Protein AF-X0UVU5-F1 (afdb_monomer_lite)

Sequence (115 aa):
HSIHFRHALGEVPLLKFFNRGPYPLNGSAVCVRASFSTGYRTTHGASFRQIIDLSDLNNSICVLSSGQSGYFTSRFYDNQIPLWLEGQYHPMLFDADDIKAKSAGNLTLTPAIRK

Radius of gyration: 17.91 Å; chains: 1; bounding box: 42×31×59 Å

Organism: NCBI:txid412755

Foldseek 3Di:
DWEKADDPVCVPVVNVLLIDDRDDADDDCPDPQHFHDDPRYTDDGDQKDKDADPVDRQPIWMAGCAFDDPDSPDPRGRVRNVCVRVVHTD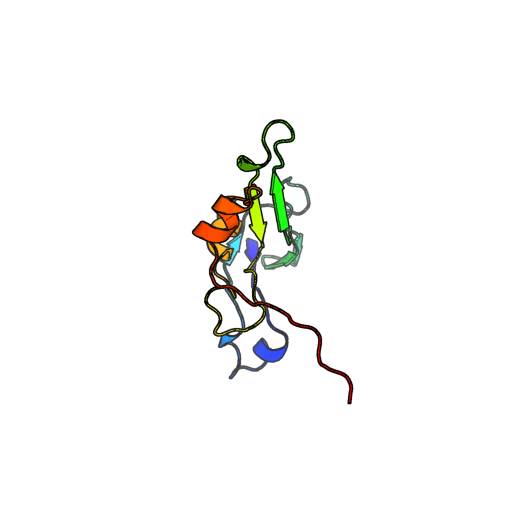TPDDDPVVCVVPPPDDDDDDDDDDD

pLDDT: mean 95.22, std 4.23, range [62.91, 98.75]

Structure (mmCIF, N/CA/C/O backbone):
data_AF-X0UVU5-F1
#
_entry.id   AF-X0UVU5-F1
#
loop_
_atom_site.group_PDB
_atom_site.id
_atom_site.type_symbol
_atom_site.label_atom_id
_atom_site.label_alt_id
_atom_site.label_comp_id
_atom_site.label_asym_id
_atom_site.label_entity_id
_atom_site.label_seq_id
_atom_site.pdbx_PDB_ins_code
_atom_site.Cartn_x
_atom_site.Cartn_y
_atom_site.Cartn_z
_atom_site.occupancy
_atom_site.B_iso_or_equiv
_atom_site.auth_seq_id
_atom_site.auth_comp_id
_atom_site.auth_asym_id
_atom_site.auth_atom_id
_atom_site.pdbx_PDB_model_num
ATOM 1 N N . HIS A 1 1 ? 9.515 -2.481 -17.544 1.00 87.44 1 HIS A N 1
ATOM 2 C CA . HIS A 1 1 ? 10.334 -2.202 -16.347 1.00 87.44 1 HIS A CA 1
ATOM 3 C C . HIS A 1 1 ? 9.978 -3.205 -15.258 1.00 87.44 1 HIS A C 1
ATOM 5 O O . HIS A 1 1 ? 8.946 -3.861 -15.373 1.00 87.44 1 HIS A O 1
ATOM 11 N N . SER A 1 2 ? 10.812 -3.367 -14.233 1.00 94.00 2 SER A N 1
ATOM 12 C CA . SER A 1 2 ? 10.494 -4.218 -13.078 1.00 94.00 2 SER A CA 1
ATOM 13 C C . SER A 1 2 ? 10.917 -3.568 -11.770 1.00 94.00 2 SER A C 1
ATOM 15 O O . SER A 1 2 ? 12.019 -3.020 -11.693 1.00 94.00 2 SER A O 1
ATOM 17 N N . ILE A 1 3 ? 10.090 -3.690 -10.736 1.00 95.12 3 ILE A N 1
ATOM 18 C CA . ILE A 1 3 ? 10.388 -3.214 -9.384 1.00 95.12 3 ILE A CA 1
ATOM 19 C C . ILE A 1 3 ? 10.817 -4.378 -8.495 1.00 95.12 3 ILE A C 1
ATOM 21 O O . ILE A 1 3 ? 10.224 -5.451 -8.535 1.00 95.12 3 ILE A O 1
ATOM 25 N N . HIS A 1 4 ? 11.855 -4.165 -7.693 1.00 95.38 4 HIS A N 1
ATOM 26 C CA . HIS A 1 4 ? 12.331 -5.121 -6.699 1.00 95.38 4 HIS A CA 1
ATOM 27 C C . HIS A 1 4 ? 12.384 -4.397 -5.356 1.00 95.38 4 HIS A C 1
ATOM 29 O O . HIS A 1 4 ? 13.197 -3.490 -5.175 1.00 95.38 4 HIS A O 1
ATOM 35 N N . PHE A 1 5 ? 11.513 -4.781 -4.426 1.00 95.25 5 PHE A N 1
ATOM 36 C CA . PHE A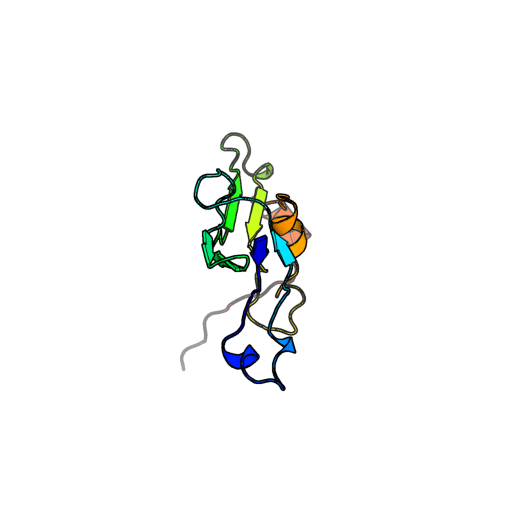 1 5 ? 11.518 -4.251 -3.068 1.00 95.25 5 PHE A CA 1
ATOM 37 C C . PHE A 1 5 ? 12.652 -4.923 -2.300 1.00 95.25 5 PHE A C 1
ATOM 39 O O . PHE A 1 5 ? 12.526 -6.065 -1.855 1.00 95.25 5 PHE A O 1
ATOM 46 N N . ARG A 1 6 ? 13.794 -4.236 -2.224 1.00 94.56 6 ARG A N 1
ATOM 47 C CA . ARG A 1 6 ? 14.999 -4.739 -1.561 1.00 94.56 6 ARG A CA 1
ATOM 48 C C . ARG A 1 6 ? 15.018 -4.283 -0.111 1.00 94.56 6 ARG A C 1
ATOM 50 O O . ARG A 1 6 ? 14.908 -3.095 0.175 1.00 94.56 6 ARG A O 1
ATOM 57 N N . HIS A 1 7 ? 15.181 -5.236 0.788 1.00 95.25 7 HIS A N 1
ATOM 58 C CA . HIS A 1 7 ? 15.398 -4.993 2.200 1.00 95.25 7 HIS A CA 1
ATOM 59 C C . HIS A 1 7 ? 16.895 -4.816 2.472 1.00 95.25 7 HIS A C 1
ATOM 61 O O . HIS A 1 7 ? 17.711 -5.504 1.863 1.00 95.25 7 HIS A O 1
ATOM 67 N N . ALA A 1 8 ? 17.266 -3.967 3.436 1.00 94.94 8 ALA A N 1
ATOM 68 C CA . ALA A 1 8 ? 18.672 -3.715 3.774 1.00 94.94 8 ALA A CA 1
ATOM 69 C C . ALA A 1 8 ? 19.442 -5.006 4.119 1.00 94.94 8 ALA A C 1
ATOM 71 O O . ALA A 1 8 ? 20.572 -5.202 3.683 1.00 94.94 8 ALA A O 1
ATOM 72 N N . LEU A 1 9 ? 18.801 -5.927 4.846 1.00 95.44 9 LEU A N 1
ATOM 73 C CA . LEU A 1 9 ? 19.381 -7.242 5.153 1.00 95.44 9 LEU A CA 1
ATOM 74 C C . LEU A 1 9 ? 19.306 -8.230 3.980 1.00 95.44 9 LEU A C 1
ATOM 76 O O . LEU A 1 9 ? 20.075 -9.184 3.939 1.00 95.44 9 LEU A O 1
ATOM 80 N N . GLY A 1 10 ? 18.408 -8.008 3.018 1.00 94.88 10 GLY A N 1
ATOM 81 C CA . GLY A 1 10 ? 18.188 -8.900 1.879 1.00 94.88 10 GLY A CA 1
ATOM 82 C C . GLY A 1 10 ? 19.280 -8.848 0.807 1.00 94.88 10 GLY A C 1
ATOM 83 O O . GLY A 1 10 ? 19.205 -9.595 -0.170 1.00 94.88 10 GLY A O 1
ATOM 84 N N . GLU A 1 11 ? 20.290 -7.992 0.981 1.00 92.19 11 GLU A N 1
ATOM 85 C CA . GLU A 1 11 ? 21.539 -8.005 0.210 1.00 92.19 11 GLU A CA 1
ATOM 86 C C . GLU A 1 11 ? 22.385 -9.249 0.512 1.00 92.19 11 GLU A C 1
ATOM 88 O O . GLU A 1 11 ? 23.088 -9.760 -0.362 1.00 92.19 11 GLU A O 1
ATOM 93 N N . VAL A 1 12 ? 22.289 -9.771 1.739 1.00 95.75 12 VAL A N 1
ATOM 94 C CA . VAL A 1 12 ? 22.991 -10.989 2.144 1.00 95.75 12 VAL A CA 1
ATOM 95 C C . VAL A 1 12 ? 22.288 -12.198 1.512 1.00 95.75 12 VAL A C 1
ATOM 97 O O . VAL A 1 12 ? 21.077 -12.348 1.694 1.00 95.75 12 VAL A O 1
ATOM 100 N N . PRO A 1 13 ? 22.999 -13.108 0.813 1.00 93.06 13 PRO A N 1
ATOM 101 C CA . PRO A 1 13 ? 22.377 -14.225 0.096 1.00 93.06 13 PRO A CA 1
ATOM 102 C C . PRO A 1 13 ? 21.431 -15.088 0.938 1.00 93.06 13 PRO A C 1
ATOM 104 O O . PRO A 1 13 ? 20.387 -15.504 0.440 1.00 93.06 13 PRO A O 1
ATOM 107 N N . LEU A 1 14 ? 21.766 -15.305 2.213 1.00 95.94 14 LEU A N 1
ATOM 108 C CA . LEU A 1 14 ? 20.964 -16.095 3.149 1.00 95.94 14 LEU A CA 1
ATOM 109 C C . LEU A 1 14 ? 19.651 -15.404 3.560 1.00 95.94 14 LEU A C 1
ATOM 111 O O . LEU A 1 14 ? 18.710 -16.068 3.977 1.00 95.94 14 LEU A O 1
ATOM 115 N N . LEU A 1 15 ? 19.574 -14.079 3.430 1.00 96.00 15 LEU A N 1
ATOM 116 C CA . LEU A 1 15 ? 18.472 -13.249 3.921 1.00 96.00 15 LEU A CA 1
ATOM 117 C C . LEU A 1 15 ? 17.594 -12.699 2.783 1.00 96.00 15 LEU A C 1
ATOM 119 O O . LEU A 1 15 ? 16.766 -11.813 2.987 1.00 96.00 15 LEU A O 1
ATOM 123 N N . LYS A 1 16 ? 17.719 -13.240 1.565 1.00 94.69 16 LYS A N 1
ATOM 124 C CA . LYS A 1 16 ? 16.922 -12.809 0.401 1.00 94.69 16 LYS A CA 1
ATOM 125 C C . LYS A 1 16 ? 15.410 -12.932 0.599 1.00 94.69 16 LYS A C 1
ATOM 127 O O . LYS A 1 16 ? 14.665 -12.250 -0.097 1.00 94.69 16 LYS A O 1
ATOM 132 N N . PHE A 1 17 ? 14.959 -13.747 1.552 1.00 93.38 17 PHE A N 1
ATOM 133 C CA . PHE A 1 17 ? 13.545 -13.897 1.901 1.00 93.38 17 PHE A CA 1
ATOM 134 C C . PHE A 1 17 ? 12.900 -12.615 2.453 1.00 93.38 17 PHE A C 1
ATOM 136 O O . PHE A 1 17 ? 11.677 -12.558 2.537 1.00 93.38 17 PHE A O 1
ATOM 143 N N . PHE A 1 18 ? 13.672 -11.582 2.810 1.00 96.31 18 PHE A N 1
ATOM 144 C CA . PHE A 1 18 ? 13.121 -10.256 3.113 1.00 96.31 18 PHE A CA 1
ATOM 145 C C . PHE A 1 18 ? 12.715 -9.472 1.857 1.00 96.31 18 PHE A C 1
ATOM 147 O O . PHE A 1 18 ? 11.876 -8.582 1.933 1.00 96.31 18 PHE A O 1
ATOM 154 N N . ASN A 1 19 ? 13.298 -9.772 0.696 1.00 96.44 19 ASN A N 1
ATOM 155 C CA . ASN A 1 19 ? 13.007 -9.037 -0.531 1.00 96.44 19 ASN A CA 1
ATOM 156 C C . ASN A 1 19 ? 11.671 -9.480 -1.145 1.00 96.44 19 ASN A C 1
ATOM 158 O O . ASN A 1 19 ? 11.218 -10.610 -0.933 1.00 96.44 19 ASN A O 1
ATOM 162 N N . ARG A 1 20 ? 11.059 -8.609 -1.957 1.00 96.50 20 ARG A N 1
ATOM 163 C CA . ARG A 1 20 ? 9.881 -8.940 -2.774 1.00 96.50 20 ARG A CA 1
ATOM 164 C C . ARG A 1 20 ? 10.067 -8.567 -4.235 1.00 96.50 20 ARG A C 1
ATOM 166 O O . ARG A 1 20 ? 10.528 -7.472 -4.561 1.00 96.50 20 ARG A O 1
ATOM 173 N N . GLY A 1 21 ? 9.662 -9.480 -5.110 1.00 94.62 21 GLY A N 1
ATOM 174 C CA . GLY A 1 21 ? 9.857 -9.375 -6.549 1.00 94.62 21 GLY A CA 1
ATOM 175 C C . GLY A 1 21 ? 11.180 -10.000 -7.018 1.00 94.62 21 GLY A C 1
ATOM 176 O O . GLY A 1 21 ? 11.734 -10.854 -6.324 1.00 94.62 21 GLY A O 1
ATOM 177 N N . PRO A 1 22 ? 11.693 -9.597 -8.193 1.00 95.56 22 PRO A N 1
ATOM 178 C CA . PRO A 1 22 ? 11.199 -8.501 -9.025 1.00 95.56 22 PRO A CA 1
ATOM 179 C C . PRO A 1 22 ? 9.802 -8.764 -9.604 1.00 95.56 22 PRO A C 1
ATOM 181 O O . PRO A 1 22 ? 9.497 -9.878 -10.015 1.00 95.56 22 PRO A O 1
ATOM 184 N N . TYR A 1 23 ? 8.974 -7.724 -9.672 1.00 96.75 23 TYR A N 1
ATOM 185 C CA . TYR A 1 23 ? 7.661 -7.754 -10.319 1.00 96.75 23 TYR A CA 1
ATOM 186 C C . TYR A 1 23 ? 7.661 -6.879 -11.573 1.00 96.75 23 TYR A C 1
ATOM 188 O O . TYR A 1 23 ? 8.293 -5.815 -11.560 1.00 96.75 23 TYR A O 1
ATOM 196 N N . PRO A 1 24 ? 6.957 -7.274 -12.648 1.00 95.56 24 PRO A N 1
ATOM 197 C CA . PRO A 1 24 ? 6.782 -6.413 -13.808 1.00 95.56 24 PRO A CA 1
ATOM 198 C C . PRO A 1 24 ? 6.020 -5.146 -13.409 1.00 95.56 24 PRO A C 1
ATOM 200 O O . PRO A 1 24 ? 5.030 -5.201 -12.683 1.00 95.56 24 PRO A O 1
ATOM 203 N N . LEU A 1 25 ? 6.489 -3.99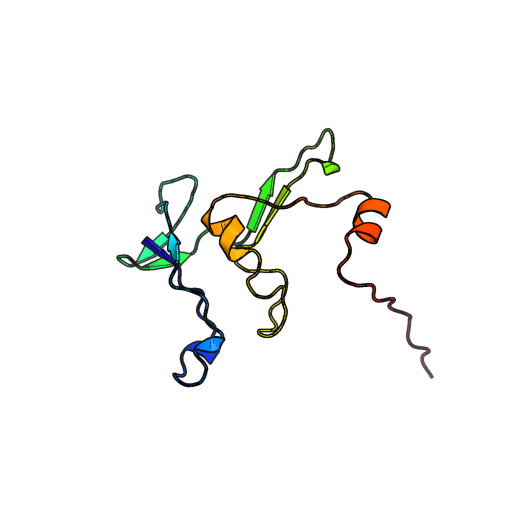4 -13.884 1.00 94.25 25 LEU A N 1
ATOM 204 C CA . LEU A 1 25 ? 5.872 -2.703 -13.616 1.00 94.25 25 LEU A CA 1
ATOM 205 C C . LEU A 1 25 ? 5.805 -1.860 -14.892 1.00 94.25 25 LEU A C 1
ATOM 207 O O . LEU A 1 25 ? 6.797 -1.695 -15.612 1.00 94.25 25 LEU A O 1
ATOM 211 N N . ASN A 1 26 ? 4.618 -1.309 -15.132 1.00 92.12 26 ASN A N 1
ATOM 212 C CA . ASN A 1 26 ? 4.340 -0.360 -16.205 1.00 92.12 26 ASN A CA 1
ATOM 213 C C . ASN A 1 26 ? 4.567 1.086 -15.746 1.00 92.12 26 ASN A C 1
ATOM 215 O O . ASN A 1 26 ? 4.586 1.381 -14.550 1.00 92.12 26 ASN A O 1
ATOM 219 N N . GLY A 1 27 ? 4.654 1.994 -16.715 1.00 91.81 27 GLY A N 1
ATOM 220 C CA . GLY A 1 27 ? 4.883 3.415 -16.476 1.00 91.81 27 GLY A CA 1
ATOM 221 C C . GLY A 1 27 ? 6.328 3.835 -16.727 1.00 91.81 27 GLY A C 1
ATOM 222 O O . GLY A 1 27 ? 7.201 3.014 -17.008 1.00 91.81 27 GLY A O 1
ATOM 223 N N . SER A 1 28 ? 6.563 5.140 -16.648 1.00 92.50 28 SER A N 1
ATOM 224 C CA . SER A 1 28 ? 7.863 5.774 -16.875 1.00 92.50 28 SER A CA 1
ATOM 225 C C . SER A 1 28 ? 7.958 7.063 -16.056 1.00 92.50 28 SER A C 1
ATOM 227 O O . SER A 1 28 ? 6.986 7.452 -15.410 1.00 92.50 28 SER A O 1
ATOM 229 N N . ALA A 1 29 ? 9.101 7.748 -16.096 1.00 92.25 29 ALA A N 1
ATOM 230 C CA . ALA A 1 29 ? 9.289 9.030 -15.415 1.00 92.25 29 ALA A CA 1
ATOM 231 C C . ALA A 1 29 ? 8.352 10.149 -15.919 1.00 92.25 29 ALA A C 1
ATOM 233 O O . ALA A 1 29 ? 8.165 11.137 -15.219 1.00 92.25 29 ALA A O 1
ATOM 234 N N . VAL A 1 30 ? 7.766 9.999 -17.113 1.00 93.94 30 VAL A N 1
ATOM 235 C CA . VAL A 1 30 ? 6.912 11.017 -17.754 1.00 93.94 30 VAL A CA 1
ATOM 236 C C . VAL A 1 30 ? 5.433 10.623 -17.814 1.00 93.94 30 VAL A C 1
ATOM 238 O O . VAL A 1 30 ? 4.612 11.372 -18.333 1.00 93.94 30 VAL A O 1
ATOM 241 N N . CYS A 1 31 ? 5.067 9.447 -17.300 1.00 93.56 31 CYS A N 1
ATOM 242 C CA . CYS A 1 31 ? 3.673 9.008 -17.230 1.00 93.56 31 CYS A CA 1
ATOM 243 C C . CYS A 1 31 ? 3.065 9.336 -15.859 1.00 93.56 31 CYS A C 1
ATOM 245 O O . CYS A 1 31 ? 3.768 9.315 -14.853 1.00 93.56 31 CYS A O 1
ATOM 247 N N . VAL A 1 32 ? 1.736 9.511 -15.796 1.00 94.81 32 VAL A N 1
ATOM 248 C CA . VAL A 1 32 ? 0.987 9.672 -14.526 1.00 94.81 32 VAL A CA 1
ATOM 249 C C . VAL A 1 32 ? 1.279 8.524 -13.559 1.00 94.81 32 VAL A C 1
ATOM 251 O O . VAL A 1 32 ? 1.513 8.731 -12.370 1.00 94.81 32 VAL A O 1
ATOM 254 N N . ARG A 1 33 ? 1.342 7.296 -14.087 1.00 93.62 33 ARG A N 1
ATOM 255 C CA . ARG A 1 33 ? 1.910 6.155 -13.372 1.00 93.62 33 ARG A CA 1
ATOM 256 C C . ARG A 1 33 ? 3.436 6.280 -13.358 1.00 93.62 33 ARG A C 1
ATOM 258 O O . ARG A 1 33 ? 4.127 5.602 -14.120 1.00 93.62 33 ARG A O 1
ATOM 265 N N . ALA A 1 34 ? 3.935 7.184 -12.522 1.00 92.56 34 ALA A N 1
ATOM 266 C CA . ALA A 1 34 ? 5.348 7.511 -12.452 1.00 92.56 34 ALA A CA 1
ATOM 267 C C . ALA A 1 34 ? 6.166 6.307 -11.959 1.00 92.56 34 ALA A C 1
ATOM 269 O O . ALA A 1 34 ? 5.939 5.777 -10.867 1.00 92.56 34 ALA A O 1
ATOM 270 N N . SER A 1 35 ? 7.127 5.881 -12.778 1.00 93.12 35 SER A N 1
ATOM 271 C CA . SER A 1 35 ? 8.090 4.820 -12.467 1.00 93.12 35 SER A CA 1
ATOM 272 C C . SER A 1 35 ? 9.462 5.235 -12.990 1.00 93.12 35 SER A C 1
ATOM 274 O O . SER A 1 35 ? 9.714 5.227 -14.197 1.00 93.12 35 SER A O 1
ATOM 276 N N . PHE A 1 36 ? 10.361 5.594 -12.078 1.00 92.75 36 PHE A N 1
ATOM 277 C CA . PHE A 1 36 ? 11.728 5.993 -12.403 1.00 92.75 36 PHE A CA 1
ATOM 278 C C . PHE A 1 36 ? 12.610 4.757 -12.483 1.00 92.75 36 PHE A C 1
ATOM 280 O O . PHE A 1 36 ? 12.558 3.908 -11.595 1.00 92.75 36 PHE A O 1
ATOM 287 N N . SER A 1 37 ? 13.416 4.637 -13.537 1.00 91.81 37 SER A N 1
ATOM 288 C CA . SER A 1 37 ? 14.233 3.443 -13.772 1.00 91.81 37 SER A CA 1
ATOM 289 C C . SER A 1 37 ? 15.682 3.774 -14.099 1.00 91.81 37 SER A C 1
ATOM 291 O O . SER A 1 37 ? 15.967 4.760 -14.771 1.00 91.81 37 SER A O 1
ATOM 293 N N . THR A 1 38 ? 16.589 2.899 -13.670 1.00 90.62 38 THR A N 1
ATOM 294 C CA . THR A 1 38 ? 17.970 2.834 -14.165 1.00 90.62 38 THR A CA 1
ATOM 295 C C . THR A 1 38 ? 18.070 1.591 -15.044 1.00 90.62 38 THR A C 1
ATOM 297 O O . THR A 1 38 ? 18.024 0.464 -14.543 1.00 90.62 38 THR A O 1
ATOM 300 N N . GLY A 1 39 ? 18.115 1.782 -16.365 1.00 88.94 39 GLY A N 1
ATOM 301 C CA . GLY A 1 39 ? 17.882 0.696 -17.321 1.00 88.94 39 GLY A CA 1
ATOM 302 C C . GLY A 1 39 ? 16.471 0.113 -17.159 1.00 88.94 39 GLY A C 1
ATOM 303 O O . GLY A 1 39 ? 15.488 0.849 -17.086 1.00 88.94 39 GLY A O 1
ATOM 304 N N . TYR A 1 40 ? 16.361 -1.212 -17.046 1.00 86.88 40 TYR A N 1
ATOM 305 C CA . TYR A 1 40 ? 15.072 -1.897 -16.864 1.00 86.88 40 TYR A CA 1
ATOM 306 C C . TYR A 1 40 ? 14.587 -1.969 -15.407 1.00 86.88 40 TYR A C 1
ATOM 308 O O . TYR A 1 40 ? 13.439 -2.354 -15.166 1.00 86.88 40 TYR A O 1
ATOM 316 N N . ARG A 1 41 ? 15.431 -1.585 -14.439 1.00 92.69 41 ARG A N 1
ATOM 317 C CA . ARG A 1 41 ? 15.119 -1.653 -13.007 1.00 92.69 41 ARG A CA 1
ATOM 318 C C . ARG A 1 41 ? 14.435 -0.371 -12.547 1.00 92.69 41 ARG A C 1
ATOM 320 O O . ARG A 1 41 ? 15.088 0.670 -12.479 1.00 92.69 41 ARG A O 1
ATOM 327 N N . THR A 1 42 ? 13.166 -0.468 -12.161 1.00 94.06 42 THR A N 1
ATOM 328 C CA . THR A 1 42 ? 12.472 0.608 -11.450 1.00 94.06 42 THR A CA 1
ATOM 329 C C . THR A 1 42 ? 13.116 0.794 -10.083 1.00 94.06 42 THR A C 1
ATOM 331 O O . THR A 1 42 ? 13.255 -0.165 -9.323 1.00 94.06 42 THR A O 1
ATOM 334 N N . THR A 1 43 ? 13.514 2.024 -9.772 1.00 92.88 43 THR A N 1
ATOM 335 C CA . THR A 1 43 ? 14.099 2.395 -8.483 1.00 92.88 43 THR A CA 1
ATOM 336 C C . THR A 1 43 ? 13.045 2.968 -7.543 1.00 92.88 43 THR A C 1
ATOM 338 O O . THR A 1 43 ? 13.044 2.611 -6.372 1.00 92.88 43 THR A O 1
ATOM 341 N N . HIS A 1 44 ? 12.138 3.813 -8.045 1.00 90.94 44 HIS A N 1
ATOM 342 C CA . HIS A 1 44 ? 11.123 4.481 -7.227 1.00 90.94 44 HIS A CA 1
ATOM 343 C C . HIS A 1 44 ? 9.837 4.745 -8.026 1.00 90.94 44 HIS A C 1
ATOM 345 O O . HIS A 1 44 ? 9.856 4.893 -9.251 1.00 90.94 44 HIS A O 1
ATOM 351 N N . GLY A 1 45 ? 8.724 4.831 -7.303 1.00 93.38 45 GLY A N 1
ATOM 352 C CA . GLY A 1 45 ? 7.386 5.174 -7.782 1.00 93.38 45 GLY A CA 1
ATOM 353 C C . GLY A 1 45 ? 6.522 5.602 -6.592 1.00 93.38 45 GLY A C 1
ATOM 354 O O . GLY A 1 45 ? 7.051 5.841 -5.506 1.00 93.38 45 GLY A O 1
ATOM 355 N N . ALA A 1 46 ? 5.204 5.683 -6.765 1.00 95.81 46 ALA A N 1
ATOM 356 C CA . ALA A 1 46 ? 4.307 6.074 -5.675 1.00 95.81 46 ALA A CA 1
ATOM 357 C C . ALA A 1 46 ? 4.380 5.088 -4.490 1.00 95.81 46 ALA A C 1
ATOM 359 O O . ALA A 1 46 ? 4.036 3.914 -4.641 1.00 95.81 46 ALA A O 1
ATOM 360 N N . SER A 1 47 ? 4.781 5.567 -3.310 1.00 96.12 47 SER A N 1
ATOM 361 C CA . SER A 1 47 ? 4.772 4.783 -2.063 1.00 96.12 47 SER A CA 1
ATOM 362 C C . SER A 1 47 ? 3.354 4.511 -1.559 1.00 96.12 47 SER A C 1
ATOM 364 O O . SER A 1 47 ? 3.085 3.464 -0.974 1.00 96.12 47 SER A O 1
ATOM 366 N N . PHE A 1 48 ? 2.444 5.441 -1.832 1.00 97.81 48 PHE A N 1
ATOM 367 C CA . PHE A 1 48 ? 1.051 5.418 -1.421 1.00 97.81 48 PHE A CA 1
ATOM 368 C C . PHE A 1 48 ? 0.196 6.093 -2.493 1.00 97.81 48 PHE A C 1
ATOM 370 O O . PHE A 1 48 ? 0.637 7.049 -3.137 1.00 97.81 48 PHE A O 1
ATOM 377 N N . ARG A 1 49 ? -1.020 5.593 -2.702 1.00 98.25 49 ARG A N 1
ATOM 378 C CA . ARG A 1 49 ? -2.032 6.228 -3.551 1.00 98.25 49 ARG A CA 1
ATOM 379 C C . ARG A 1 49 ? -3.365 6.241 -2.819 1.00 98.25 49 ARG A C 1
ATOM 381 O O . ARG A 1 49 ? -3.700 5.273 -2.142 1.00 98.25 49 ARG A O 1
ATOM 388 N N . GLN A 1 50 ? -4.119 7.319 -2.991 1.00 98.38 50 GLN A N 1
ATOM 389 C CA . GLN A 1 50 ? -5.437 7.493 -2.392 1.00 98.38 50 GLN A CA 1
ATOM 390 C C . GLN A 1 50 ? -6.367 8.253 -3.331 1.00 98.38 50 GLN A C 1
ATOM 392 O O . GLN A 1 50 ? -5.914 9.084 -4.121 1.00 98.38 50 GLN A O 1
ATOM 397 N N . ILE A 1 51 ? -7.659 7.981 -3.202 1.00 98.62 51 ILE A N 1
ATOM 398 C CA . ILE A 1 51 ?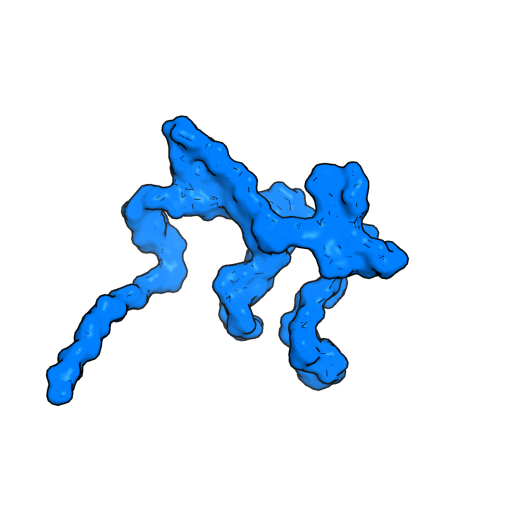 -8.754 8.749 -3.785 1.00 98.62 51 ILE A CA 1
ATOM 399 C C . ILE A 1 51 ? -9.705 9.055 -2.633 1.00 98.62 51 ILE A C 1
ATOM 401 O O . ILE A 1 51 ? -10.110 8.140 -1.918 1.00 98.62 51 ILE A O 1
ATOM 405 N N . ILE A 1 52 ? -10.012 10.338 -2.443 1.00 98.62 52 ILE A N 1
ATOM 406 C CA . ILE A 1 52 ? -10.852 10.824 -1.349 1.00 98.62 52 ILE A CA 1
ATOM 407 C C . ILE A 1 52 ? -12.134 11.394 -1.942 1.00 98.62 52 ILE A C 1
ATOM 409 O O . ILE A 1 52 ? -12.078 12.344 -2.725 1.00 98.62 52 ILE A O 1
ATOM 413 N N . ASP A 1 53 ? -13.268 10.825 -1.553 1.00 98.50 53 ASP A N 1
ATOM 414 C CA . ASP A 1 53 ? -14.586 11.373 -1.856 1.00 98.50 53 ASP A CA 1
ATOM 415 C C . ASP A 1 53 ? -15.015 12.281 -0.698 1.00 98.50 53 ASP A C 1
ATOM 417 O O . ASP A 1 53 ? -15.292 11.828 0.408 1.00 98.50 53 ASP A O 1
ATOM 421 N N . LEU A 1 54 ? -15.018 13.593 -0.942 1.00 98.19 54 LEU A N 1
ATOM 422 C CA . LEU A 1 54 ? -15.366 14.590 0.075 1.00 98.19 54 LEU A CA 1
ATOM 423 C C . LEU A 1 54 ? -16.875 14.684 0.340 1.00 98.19 54 LEU A C 1
ATOM 425 O O . LEU A 1 54 ? -17.269 15.329 1.310 1.00 98.19 54 LEU A O 1
ATOM 429 N N . SER A 1 55 ? -17.708 14.086 -0.516 1.00 98.31 55 SER A N 1
ATOM 430 C CA . SER A 1 55 ? -19.156 14.006 -0.304 1.00 98.31 55 SER A CA 1
ATOM 431 C C . SER A 1 55 ? -19.549 12.798 0.547 1.00 98.31 55 SER A C 1
ATOM 433 O O . SER A 1 55 ? -20.518 12.881 1.299 1.00 98.31 55 SER A O 1
ATOM 435 N N . ASP A 1 56 ? -18.764 11.721 0.481 1.00 97.81 56 ASP A N 1
ATOM 436 C CA . ASP A 1 56 ? -18.921 10.516 1.291 1.00 97.81 56 ASP A CA 1
ATOM 437 C C . ASP A 1 56 ? -17.564 9.833 1.513 1.00 97.81 56 ASP A C 1
ATOM 439 O O . ASP A 1 56 ? -17.036 9.123 0.653 1.00 97.81 56 ASP A O 1
ATOM 443 N N . LEU A 1 57 ? -16.999 10.015 2.708 1.00 98.00 57 LEU A N 1
ATOM 444 C CA . LEU A 1 57 ? -15.668 9.502 3.028 1.00 98.00 57 LEU A CA 1
ATOM 445 C C . LEU A 1 57 ? -15.594 7.970 3.008 1.00 98.00 57 LEU A C 1
ATOM 447 O O . LEU A 1 57 ? -14.502 7.444 2.783 1.00 98.00 57 LEU A O 1
ATOM 451 N N . ASN A 1 58 ? -16.714 7.256 3.154 1.00 97.12 58 ASN A N 1
ATOM 452 C CA . ASN A 1 58 ? -16.736 5.793 3.087 1.00 97.12 58 ASN A CA 1
ATOM 453 C C . ASN A 1 58 ? -16.466 5.249 1.675 1.00 97.12 58 ASN A C 1
ATOM 455 O O . ASN A 1 58 ? -16.054 4.096 1.539 1.00 97.12 58 ASN A O 1
ATOM 459 N N . ASN A 1 59 ? -16.613 6.079 0.636 1.00 97.88 59 ASN A N 1
ATOM 460 C CA . ASN A 1 59 ? -16.234 5.737 -0.740 1.00 97.88 59 ASN A CA 1
ATOM 461 C C . ASN A 1 59 ? -14.746 5.974 -1.032 1.00 97.88 59 ASN A C 1
ATOM 463 O O . ASN A 1 59 ? -14.273 5.698 -2.138 1.00 97.88 59 ASN A O 1
ATOM 467 N N . SER A 1 60 ? -13.986 6.477 -0.057 1.00 98.62 60 SER A N 1
ATOM 468 C CA . SER A 1 60 ? -12.555 6.705 -0.225 1.00 98.62 60 SER A CA 1
ATOM 469 C C . SER A 1 60 ? -11.782 5.387 -0.267 1.00 98.62 60 SER A C 1
ATOM 471 O O . SER A 1 60 ? -12.084 4.421 0.437 1.00 98.62 60 SER A O 1
ATOM 473 N N . ILE A 1 61 ? -10.734 5.349 -1.084 1.00 98.75 61 ILE A N 1
ATOM 474 C CA . ILE A 1 61 ? -9.941 4.143 -1.340 1.00 98.75 61 ILE A CA 1
ATOM 475 C C . ILE A 1 61 ? -8.451 4.467 -1.333 1.00 98.75 61 ILE A C 1
ATOM 477 O O . ILE A 1 61 ? -8.032 5.553 -1.740 1.00 98.75 61 ILE A O 1
ATOM 481 N N . CYS A 1 62 ? -7.626 3.528 -0.877 1.00 98.62 62 CYS A N 1
ATOM 482 C CA . CYS A 1 62 ? -6.183 3.717 -0.803 1.00 98.62 62 CYS A CA 1
ATOM 483 C C . CYS A 1 62 ? -5.394 2.418 -1.011 1.00 98.62 62 CYS A C 1
ATOM 485 O O . CYS A 1 62 ? -5.957 1.322 -1.063 1.00 98.62 62 CYS A O 1
ATOM 487 N N . VAL A 1 63 ? -4.084 2.556 -1.228 1.00 98.75 63 VAL A N 1
ATOM 488 C CA . VAL A 1 63 ? -3.154 1.430 -1.386 1.00 98.75 63 VAL A CA 1
ATOM 489 C C . VAL A 1 63 ? -1.711 1.865 -1.114 1.00 98.75 63 VAL A C 1
ATOM 491 O O . VAL A 1 63 ? -1.260 2.916 -1.581 1.00 98.75 63 VAL A O 1
ATOM 494 N N . LEU A 1 64 ? -0.964 1.039 -0.389 1.00 98.25 64 LEU A N 1
ATOM 495 C CA . LEU A 1 64 ? 0.486 1.111 -0.215 1.00 98.25 64 LEU A CA 1
ATOM 496 C C . LEU A 1 64 ? 1.201 0.246 -1.252 1.00 98.25 64 LEU A C 1
ATOM 498 O O . LEU A 1 64 ? 0.667 -0.749 -1.731 1.00 98.25 64 LEU A O 1
ATOM 502 N N . SER A 1 65 ? 2.448 0.593 -1.567 1.00 96.56 65 SER A N 1
ATOM 503 C CA . SER A 1 65 ? 3.269 -0.193 -2.494 1.00 96.56 65 SER A CA 1
ATOM 504 C C . SER A 1 65 ? 3.662 -1.582 -1.986 1.00 96.56 65 SER A C 1
ATOM 506 O O . SER A 1 65 ? 3.987 -2.433 -2.811 1.00 96.56 65 SER A O 1
ATOM 508 N N . SER A 1 66 ? 3.609 -1.823 -0.670 1.00 96.50 66 SER A N 1
ATOM 509 C CA . SER A 1 66 ? 3.900 -3.115 -0.036 1.00 96.50 66 SER A CA 1
ATOM 510 C C . SER A 1 66 ? 2.754 -3.619 0.846 1.00 96.50 66 SER A C 1
ATOM 512 O O . SER A 1 66 ? 1.970 -4.469 0.435 1.00 96.50 66 SER A O 1
ATOM 514 N N . GLY A 1 67 ? 2.658 -3.101 2.062 1.00 97.25 67 GLY A N 1
ATOM 515 C CA . GLY A 1 67 ? 1.764 -3.540 3.120 1.00 97.25 67 GLY A CA 1
ATOM 516 C C . GLY A 1 67 ? 1.959 -2.671 4.363 1.00 97.25 67 GLY A C 1
ATOM 517 O O . GLY A 1 67 ? 2.865 -1.840 4.417 1.00 97.25 67 GLY A O 1
ATOM 518 N N . GLN A 1 68 ? 1.088 -2.835 5.355 1.00 97.00 68 GLN A N 1
ATOM 519 C CA . GLN A 1 68 ? 1.060 -1.999 6.564 1.00 97.00 68 GLN A CA 1
ATOM 520 C C . GLN A 1 68 ? 2.099 -2.397 7.628 1.00 97.00 68 GLN A C 1
ATOM 522 O O . GLN A 1 68 ? 2.223 -1.732 8.653 1.00 97.00 68 GLN A O 1
ATOM 527 N N . SER A 1 69 ? 2.834 -3.496 7.437 1.00 97.31 69 SER A N 1
ATOM 528 C CA . SER A 1 69 ? 3.793 -4.000 8.422 1.00 97.31 69 SER A CA 1
ATOM 529 C C . SER A 1 69 ? 5.216 -4.035 7.878 1.00 97.31 69 SER A C 1
ATOM 531 O O . SER A 1 69 ? 5.452 -4.485 6.765 1.00 97.31 69 SER A O 1
ATOM 533 N N . GLY A 1 70 ? 6.185 -3.639 8.705 1.00 95.75 70 GLY A N 1
ATOM 534 C CA . GLY A 1 70 ? 7.610 -3.871 8.443 1.00 95.75 70 GLY A CA 1
ATOM 535 C C . GLY A 1 70 ? 8.115 -5.239 8.922 1.00 95.75 70 GLY A C 1
ATOM 536 O O . GLY A 1 70 ? 9.281 -5.565 8.714 1.00 95.75 70 GLY A O 1
ATOM 537 N N . TYR A 1 71 ? 7.274 -6.043 9.580 1.00 95.44 71 TYR A N 1
ATOM 538 C CA . TYR A 1 71 ? 7.668 -7.342 10.124 1.00 95.44 71 TYR A CA 1
ATOM 539 C C . TYR A 1 71 ? 7.457 -8.448 9.086 1.00 95.44 71 TYR A C 1
ATOM 541 O O . TYR A 1 71 ? 6.333 -8.690 8.663 1.00 95.44 71 TYR A O 1
ATOM 549 N N . PHE A 1 72 ? 8.531 -9.128 8.675 1.00 93.62 72 PHE A N 1
ATOM 550 C CA . PHE A 1 72 ? 8.538 -9.993 7.484 1.00 93.62 72 PHE A CA 1
ATOM 551 C C . PHE A 1 72 ? 7.631 -11.231 7.549 1.00 93.62 72 PHE A C 1
ATOM 553 O O . PHE A 1 72 ? 7.276 -11.774 6.507 1.00 93.62 72 PHE A O 1
ATOM 560 N N . THR A 1 73 ? 7.270 -11.691 8.749 1.00 94.69 73 THR A N 1
ATOM 561 C CA . THR A 1 73 ? 6.319 -12.802 8.936 1.00 94.69 73 THR A CA 1
ATOM 562 C C . THR A 1 73 ? 4.884 -12.317 9.132 1.00 94.69 73 THR A C 1
ATOM 564 O O . THR A 1 73 ? 3.965 -13.127 9.237 1.00 94.69 73 THR A O 1
ATOM 567 N N . SER A 1 74 ? 4.660 -11.002 9.171 1.00 97.25 74 SER A N 1
ATOM 568 C CA . SER A 1 74 ? 3.316 -10.442 9.193 1.00 97.25 74 SER A CA 1
ATOM 569 C C . SER A 1 74 ? 2.612 -10.711 7.870 1.00 97.25 74 SER A C 1
ATOM 571 O O . SER A 1 74 ? 3.140 -10.409 6.801 1.00 97.25 74 SER A O 1
ATOM 573 N N . ARG A 1 75 ? 1.350 -11.145 7.937 1.00 96.94 75 ARG A N 1
ATOM 574 C CA . ARG A 1 75 ? 0.459 -11.205 6.765 1.00 96.94 75 ARG A CA 1
ATOM 575 C C . ARG A 1 75 ? 0.228 -9.845 6.099 1.00 96.94 75 ARG A C 1
ATOM 577 O O . ARG A 1 75 ? -0.381 -9.800 5.042 1.00 96.94 75 ARG A O 1
ATOM 584 N N . PHE A 1 76 ? 0.631 -8.744 6.738 1.00 97.88 76 PHE A N 1
ATOM 585 C CA . PHE A 1 76 ? 0.509 -7.381 6.220 1.00 97.88 76 PHE A CA 1
ATOM 586 C C . PHE A 1 76 ? 1.844 -6.812 5.720 1.00 97.88 76 PHE A C 1
ATOM 588 O O . PHE A 1 76 ? 1.960 -5.599 5.572 1.00 97.88 76 PHE A O 1
ATOM 595 N N . TYR A 1 77 ? 2.870 -7.645 5.527 1.00 98.12 77 TYR A N 1
ATOM 596 C CA . TYR A 1 77 ? 4.186 -7.199 5.057 1.00 98.12 77 TYR A CA 1
ATOM 597 C C . TYR A 1 77 ? 4.166 -6.749 3.587 1.00 98.12 77 TYR A C 1
ATOM 599 O O . TYR A 1 77 ? 4.761 -5.742 3.210 1.00 98.12 77 TYR A O 1
ATOM 607 N N . ASP A 1 78 ? 3.448 -7.498 2.757 1.00 97.88 78 ASP A N 1
ATOM 608 C CA . ASP A 1 78 ? 3.502 -7.442 1.293 1.00 97.88 78 ASP A CA 1
ATOM 609 C C . ASP A 1 78 ? 2.126 -7.634 0.630 1.00 97.88 78 ASP A C 1
ATOM 611 O O . ASP A 1 78 ? 2.019 -7.743 -0.592 1.00 97.88 78 ASP A O 1
ATOM 615 N N . ASN A 1 79 ? 1.056 -7.673 1.423 1.00 98.00 79 ASN A N 1
ATOM 616 C CA . ASN A 1 79 ? -0.272 -8.072 0.965 1.00 98.00 79 ASN A CA 1
ATOM 617 C C . ASN A 1 79 ? -0.950 -7.073 0.020 1.00 98.00 79 ASN A C 1
ATOM 619 O O . ASN A 1 79 ? -1.949 -7.420 -0.605 1.00 98.00 79 ASN A O 1
ATOM 623 N N . GLN A 1 80 ? -0.442 -5.846 -0.079 1.00 98.50 80 GLN A N 1
ATOM 624 C CA . GLN A 1 80 ? -0.954 -4.826 -0.993 1.00 98.50 80 GLN A CA 1
ATOM 625 C C . GLN A 1 80 ? -0.150 -4.731 -2.295 1.00 98.50 80 GLN A C 1
ATOM 627 O O . GLN A 1 80 ? -0.605 -4.062 -3.223 1.00 98.50 80 GLN A O 1
ATOM 632 N N . ILE A 1 81 ? 0.987 -5.436 -2.414 1.00 98.19 81 ILE A N 1
ATOM 633 C CA . ILE A 1 81 ? 1.792 -5.470 -3.646 1.00 98.19 81 ILE A CA 1
ATOM 634 C C . ILE A 1 81 ? 0.928 -5.795 -4.878 1.00 98.19 81 ILE A C 1
ATOM 636 O O . ILE A 1 81 ? 1.031 -5.047 -5.852 1.00 98.19 81 ILE A O 1
ATOM 640 N N . PRO A 1 82 ? 0.057 -6.830 -4.879 1.00 97.94 82 PRO A N 1
ATOM 641 C CA . PRO A 1 82 ? -0.748 -7.152 -6.059 1.00 97.94 82 PRO A CA 1
ATOM 642 C C . PRO A 1 82 ? -1.679 -6.005 -6.473 1.00 97.94 82 PRO A C 1
ATOM 644 O O . PRO A 1 82 ? -1.641 -5.568 -7.622 1.00 97.94 82 PRO A O 1
ATOM 647 N N . LEU A 1 83 ? -2.425 -5.433 -5.517 1.00 98.31 83 LEU A N 1
ATOM 648 C CA . LEU A 1 83 ? -3.316 -4.293 -5.766 1.00 98.31 83 LEU A CA 1
ATOM 649 C C . LEU A 1 83 ? -2.535 -3.106 -6.339 1.00 98.31 83 LEU A C 1
ATOM 651 O O . LEU A 1 83 ? -2.927 -2.498 -7.338 1.00 98.31 83 LEU A O 1
ATOM 655 N N . TRP A 1 84 ? -1.374 -2.808 -5.756 1.00 97.81 84 TRP A N 1
ATOM 656 C CA . TRP A 1 84 ? -0.539 -1.714 -6.219 1.00 97.81 84 TRP A CA 1
ATOM 657 C C . TRP A 1 84 ? 0.001 -1.963 -7.639 1.00 97.81 84 TRP A C 1
ATOM 659 O O . TRP A 1 84 ? -0.035 -1.062 -8.484 1.00 97.81 84 TRP A O 1
ATOM 669 N N . LEU A 1 85 ? 0.448 -3.177 -7.960 1.00 96.75 85 LEU A N 1
ATOM 670 C CA . LEU A 1 85 ? 0.902 -3.532 -9.309 1.00 96.75 85 LEU A CA 1
ATOM 671 C C . LEU A 1 85 ? -0.226 -3.446 -10.347 1.00 96.75 85 LEU A C 1
ATOM 673 O O . LEU A 1 85 ? 0.015 -3.021 -11.480 1.00 96.75 85 LEU A O 1
ATOM 677 N N . GLU A 1 86 ? -1.458 -3.757 -9.969 1.00 96.62 86 GLU A N 1
ATOM 678 C CA . GLU A 1 86 ? -2.614 -3.711 -10.873 1.00 96.62 86 GLU A CA 1
ATOM 679 C C . GLU A 1 86 ? -3.269 -2.328 -10.955 1.00 96.62 86 GLU A C 1
ATOM 681 O O . GLU A 1 86 ? -4.104 -2.082 -11.819 1.00 96.62 86 GLU A O 1
ATOM 686 N N . GLY A 1 87 ? -2.855 -1.385 -10.107 1.00 96.31 87 GLY A N 1
ATOM 687 C CA . GLY A 1 87 ? -3.488 -0.070 -10.055 1.00 96.31 87 GLY A CA 1
ATOM 688 C C . GLY A 1 87 ? -4.812 -0.062 -9.287 1.00 96.31 87 GLY A C 1
ATOM 689 O O . GLY A 1 87 ? -5.546 0.915 -9.386 1.00 96.31 87 GLY A O 1
ATOM 690 N N . GLN A 1 88 ? -5.096 -1.119 -8.530 1.00 98.12 88 GLN A N 1
ATOM 691 C CA . GLN A 1 88 ? -6.285 -1.292 -7.703 1.00 98.12 88 GLN A CA 1
ATOM 692 C C . GLN A 1 88 ? -6.066 -0.748 -6.285 1.00 98.12 88 GLN A C 1
ATOM 694 O O . GLN A 1 88 ? -4.946 -0.411 -5.890 1.00 98.12 88 GLN A O 1
ATOM 699 N N . TYR A 1 89 ? -7.156 -0.668 -5.526 1.00 98.56 89 TYR A N 1
ATOM 700 C CA . TYR A 1 89 ? -7.210 -0.072 -4.195 1.00 98.56 89 TYR A CA 1
ATOM 701 C C . TYR A 1 89 ? -8.068 -0.919 -3.260 1.00 98.56 89 TYR A C 1
ATOM 703 O O . TYR A 1 89 ? -8.867 -1.737 -3.716 1.00 98.56 89 TYR A O 1
ATOM 711 N N . HIS A 1 90 ? -7.932 -0.689 -1.958 1.00 97.75 90 HIS A N 1
ATOM 712 C CA . HIS A 1 90 ? -8.864 -1.192 -0.956 1.00 97.75 90 HIS A CA 1
ATOM 713 C C . HIS A 1 90 ? -9.604 -0.025 -0.276 1.00 97.75 90 HIS A C 1
ATOM 715 O O . HIS A 1 90 ? -9.119 1.109 -0.323 1.00 97.75 90 HIS A O 1
ATOM 721 N N . PRO A 1 91 ? -10.751 -0.277 0.382 1.00 97.75 91 PRO A N 1
ATOM 722 C CA . PRO A 1 91 ? -11.475 0.752 1.126 1.00 97.75 91 PRO A CA 1
ATOM 723 C C . PRO A 1 91 ? -10.613 1.428 2.196 1.00 97.75 91 PRO A C 1
ATOM 725 O O . PRO A 1 91 ? -9.871 0.751 2.919 1.00 97.75 91 PRO A O 1
ATOM 728 N N . MET A 1 92 ? -10.742 2.747 2.316 1.00 97.75 92 MET A N 1
ATOM 729 C CA . MET A 1 92 ? -10.212 3.538 3.423 1.00 97.75 92 MET A CA 1
ATOM 730 C C . MET A 1 92 ? -11.345 3.781 4.424 1.00 97.75 92 MET A C 1
ATOM 732 O O . MET A 1 92 ? -12.069 4.764 4.325 1.00 97.75 92 MET A O 1
ATOM 736 N N . LEU A 1 93 ? -11.525 2.840 5.354 1.00 96.94 93 LEU A N 1
ATOM 737 C CA . LEU A 1 93 ? -12.640 2.862 6.306 1.00 96.94 93 LEU A CA 1
ATOM 738 C C . LEU A 1 93 ? -12.611 4.132 7.166 1.00 96.94 93 LEU A C 1
ATOM 740 O O . LEU A 1 93 ? -11.571 4.452 7.748 1.00 96.94 93 LEU A O 1
ATOM 744 N N . PHE A 1 94 ? -13.754 4.811 7.257 1.00 97.19 94 PHE A N 1
ATOM 745 C CA . PHE A 1 94 ? -13.903 6.060 8.001 1.00 97.19 94 PHE A CA 1
ATOM 746 C C . PHE A 1 94 ? -14.853 5.908 9.194 1.00 97.19 94 PHE A C 1
ATOM 748 O O . PHE A 1 94 ? -14.516 6.319 10.306 1.00 97.19 94 PHE A O 1
ATOM 755 N N . ASP A 1 95 ? -15.995 5.247 8.997 1.00 97.19 95 ASP A N 1
ATOM 756 C CA . ASP A 1 95 ? -16.963 5.030 10.069 1.00 97.19 95 ASP A CA 1
ATOM 757 C C . ASP A 1 95 ? -16.453 4.070 11.151 1.00 97.19 95 ASP A C 1
ATOM 759 O O . ASP A 1 95 ? -15.902 2.998 10.886 1.00 97.19 95 ASP A O 1
ATOM 763 N N . ALA A 1 96 ? -16.683 4.443 12.412 1.00 96.44 96 ALA A N 1
ATOM 764 C CA . ALA A 1 96 ? -16.157 3.721 13.568 1.00 96.44 96 ALA A CA 1
ATOM 765 C C . ALA A 1 96 ? -16.658 2.271 13.657 1.00 96.44 96 ALA A C 1
ATOM 767 O O . ALA A 1 96 ? -15.910 1.387 14.081 1.00 96.44 96 ALA A O 1
ATOM 768 N N . ASP A 1 97 ? -17.909 2.017 13.276 1.00 97.06 97 ASP A N 1
ATOM 769 C CA . ASP A 1 97 ? -18.498 0.678 13.340 1.00 97.06 97 ASP A CA 1
ATOM 770 C C . ASP A 1 97 ? -17.949 -0.230 12.235 1.00 97.06 97 ASP A C 1
ATOM 772 O O . ASP A 1 97 ? -17.610 -1.386 12.497 1.00 97.06 97 ASP A O 1
ATOM 776 N N . ASP A 1 98 ? -17.719 0.327 11.048 1.00 96.50 98 ASP A N 1
ATOM 777 C CA . ASP A 1 98 ? -17.052 -0.346 9.936 1.00 96.50 98 ASP A CA 1
ATOM 778 C C . ASP A 1 98 ? -15.602 -0.707 10.273 1.00 96.50 98 ASP A C 1
ATOM 780 O O . ASP A 1 98 ? -15.159 -1.833 10.023 1.00 96.50 98 ASP A O 1
ATOM 784 N N . ILE A 1 99 ? -14.872 0.225 10.896 1.00 97.12 99 ILE A N 1
ATOM 785 C CA . ILE A 1 99 ? -13.504 -0.002 11.378 1.00 97.12 99 ILE A CA 1
ATOM 786 C C . ILE A 1 99 ? -13.486 -1.143 12.397 1.00 97.12 99 ILE A C 1
ATOM 788 O O . ILE A 1 99 ? -12.664 -2.051 12.280 1.00 97.12 99 ILE A O 1
ATOM 792 N N . LYS A 1 100 ? -14.395 -1.136 13.380 1.00 96.50 100 LYS A N 1
ATOM 793 C CA . LYS A 1 100 ? -14.486 -2.206 14.387 1.00 96.50 100 LYS A CA 1
ATOM 794 C C . LYS A 1 100 ? -14.804 -3.556 13.746 1.00 96.50 100 LYS A C 1
ATOM 796 O O . LYS A 1 100 ? -14.147 -4.540 14.077 1.00 96.50 100 LYS A O 1
ATOM 801 N N . ALA A 1 101 ? -15.769 -3.599 12.829 1.00 96.88 101 ALA A N 1
ATOM 802 C CA . ALA A 1 101 ? -16.219 -4.831 12.184 1.00 96.88 101 ALA A CA 1
ATOM 803 C C . ALA A 1 101 ? -15.149 -5.455 11.273 1.00 96.88 101 ALA A C 1
ATOM 805 O O . ALA A 1 101 ? -15.063 -6.678 11.171 1.00 96.88 101 ALA A O 1
ATOM 806 N N . LYS A 1 102 ? -14.327 -4.628 10.616 1.00 96.31 102 LYS A N 1
ATOM 807 C CA . LYS A 1 102 ? -13.307 -5.066 9.646 1.00 96.31 102 LYS A CA 1
ATOM 808 C C . LYS A 1 102 ? -11.879 -5.043 10.212 1.00 96.31 102 LYS A C 1
ATOM 810 O O . LYS A 1 102 ? -10.926 -5.288 9.469 1.00 96.31 102 LYS A O 1
ATOM 815 N N . SER A 1 103 ? -11.706 -4.753 11.503 1.00 95.19 103 SER A N 1
ATOM 816 C CA . SER A 1 103 ? -10.383 -4.690 12.124 1.00 95.19 103 SER A CA 1
ATOM 817 C C . SER A 1 103 ? -9.695 -6.059 12.159 1.00 95.19 103 SER A C 1
ATOM 819 O O . SER A 1 103 ? -10.310 -7.090 12.421 1.00 95.19 103 SER A O 1
ATOM 821 N N . ALA A 1 104 ? -8.375 -6.065 11.963 1.00 94.12 104 ALA A N 1
ATOM 822 C CA . ALA A 1 104 ? -7.546 -7.252 12.154 1.00 94.12 104 ALA A CA 1
ATOM 823 C C . ALA A 1 104 ? -7.243 -7.560 13.634 1.00 94.12 104 ALA A C 1
ATOM 825 O O . ALA A 1 104 ? -6.807 -8.669 13.942 1.00 94.12 104 ALA A O 1
ATOM 826 N N . GLY A 1 105 ? -7.431 -6.592 14.535 1.00 94.69 105 GLY A N 1
ATOM 827 C CA . GLY A 1 105 ? -7.165 -6.732 15.967 1.00 94.69 105 GLY A CA 1
ATOM 828 C C . GLY A 1 105 ? -7.474 -5.456 16.752 1.00 94.69 105 GLY A C 1
ATOM 829 O O . GLY A 1 105 ? -7.644 -4.383 16.180 1.00 94.69 105 GLY A O 1
ATOM 830 N N . ASN A 1 106 ? -7.552 -5.561 18.077 1.00 95.88 106 ASN A N 1
ATOM 831 C CA . ASN A 1 106 ? -7.781 -4.419 18.961 1.00 95.88 106 ASN A CA 1
ATOM 832 C C . ASN A 1 106 ? -6.722 -4.401 20.070 1.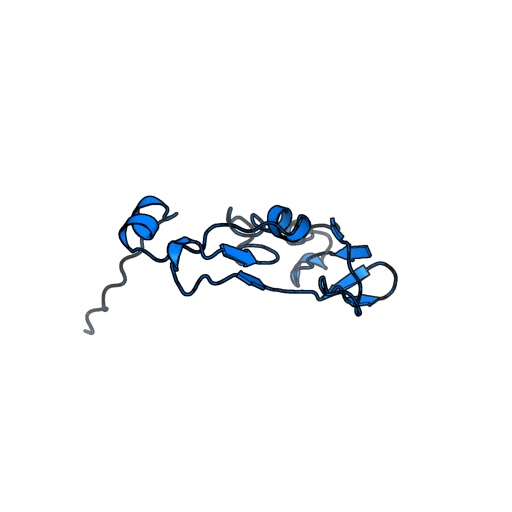00 95.88 106 ASN A C 1
ATOM 834 O O . ASN A 1 106 ? -6.421 -5.444 20.652 1.00 95.88 106 ASN A O 1
ATOM 838 N N . LEU A 1 107 ? -6.164 -3.224 20.351 1.00 96.31 107 LEU A N 1
ATOM 839 C CA . LEU A 1 107 ? -5.208 -2.990 21.426 1.00 96.31 107 LEU A CA 1
ATOM 840 C C . LEU A 1 107 ? -5.668 -1.783 22.244 1.00 96.31 107 LEU A C 1
ATOM 842 O O . LEU A 1 107 ? -5.640 -0.652 21.762 1.00 96.31 107 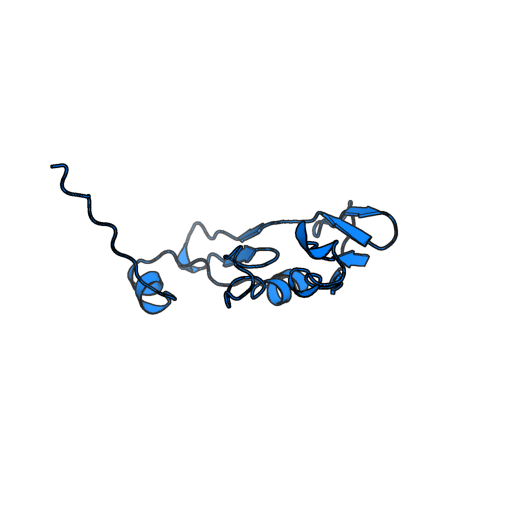LEU A O 1
ATOM 846 N N . THR A 1 108 ? -6.032 -2.019 23.500 1.00 96.69 108 THR A N 1
ATOM 847 C CA . THR A 1 108 ? -6.341 -0.946 24.448 1.00 96.69 108 THR A CA 1
ATOM 848 C C . THR A 1 108 ? -5.067 -0.523 25.166 1.00 96.69 108 THR A C 1
ATOM 850 O O . THR A 1 108 ? -4.466 -1.314 25.892 1.00 96.69 108 THR A O 1
ATOM 853 N N . LEU A 1 109 ? -4.662 0.734 24.986 1.00 96.25 109 LEU A N 1
ATOM 854 C CA . LEU A 1 109 ? -3.549 1.326 25.723 1.00 96.25 109 LEU A CA 1
ATOM 855 C C . LEU A 1 109 ? -4.079 2.007 26.984 1.00 96.25 109 LEU A C 1
ATOM 857 O O . LEU A 1 109 ? -4.844 2.966 26.906 1.00 96.25 109 LEU A O 1
ATOM 861 N N . THR A 1 110 ? -3.663 1.517 28.148 1.00 96.56 110 THR A N 1
ATOM 862 C CA . THR A 1 110 ? -3.997 2.120 29.443 1.00 96.56 110 THR A CA 1
ATOM 863 C C . THR A 1 110 ? -2.778 2.836 30.022 1.00 96.56 110 THR A C 1
ATOM 865 O O . THR A 1 110 ? -1.669 2.303 29.920 1.00 96.56 110 THR A O 1
ATOM 868 N N . PRO A 1 111 ? -2.943 4.004 30.666 1.00 96.19 111 PRO A N 1
ATOM 869 C CA . PRO A 1 111 ? -1.845 4.662 31.364 1.00 96.19 111 PRO A CA 1
ATOM 870 C C . PRO A 1 111 ? -1.200 3.736 32.401 1.00 96.19 111 PRO A C 1
ATOM 872 O O . PRO A 1 111 ? -1.894 3.034 33.137 1.00 96.19 111 PRO A O 1
ATOM 875 N N . ALA A 1 112 ? 0.130 3.755 32.490 1.00 92.81 112 ALA A N 1
ATOM 876 C CA . ALA A 1 112 ? 0.824 3.094 33.586 1.00 92.81 112 ALA A CA 1
ATOM 877 C C . ALA A 1 112 ? 0.597 3.883 34.884 1.00 92.81 112 ALA A C 1
ATOM 879 O O . ALA A 1 112 ? 0.772 5.104 34.911 1.00 92.81 112 ALA A O 1
ATOM 880 N N . ILE A 1 113 ? 0.248 3.195 35.973 1.00 89.75 113 ILE A N 1
ATOM 881 C CA . ILE A 1 113 ? 0.251 3.801 37.307 1.00 89.75 113 ILE A CA 1
ATOM 882 C C . ILE A 1 113 ? 1.715 4.087 37.661 1.00 89.75 113 ILE A C 1
ATOM 884 O O . ILE A 1 113 ? 2.508 3.155 37.812 1.00 89.75 113 ILE A O 1
ATOM 888 N N . ARG A 1 114 ? 2.092 5.367 37.762 1.00 77.69 114 ARG A N 1
ATOM 889 C CA . ARG A 1 114 ? 3.391 5.745 38.337 1.00 77.69 114 ARG A CA 1
ATOM 890 C C . ARG A 1 114 ? 3.375 5.381 39.824 1.00 77.69 114 ARG A C 1
ATOM 892 O O . ARG A 1 114 ? 2.477 5.823 40.535 1.00 77.69 114 ARG A O 1
ATOM 899 N N . LYS A 1 115 ? 4.330 4.550 40.249 1.00 62.91 115 LYS A N 1
ATOM 900 C CA . LYS A 1 115 ? 4.665 4.367 41.667 1.00 62.91 115 LYS A CA 1
ATOM 901 C C . LYS A 1 115 ? 5.482 5.549 42.165 1.00 62.91 115 LYS A C 1
ATOM 903 O O . LYS A 1 115 ? 6.260 6.087 41.344 1.00 62.91 115 LYS A O 1
#

Secondary structure (DSSP, 8-state):
-EEEE--GGGGSGGGGGG-EEEEE---BTTSSSBEEEETTEEEEE-SEEEE--SS-GGG-EEEESS-S---TTSTTSSTTHHHHHHT--EE---SHHHHHHH-S-----------

InterPro domains:
  IPR002692 Penicillin/GL-7-ACA/AHL/aculeacin-A acylase [PF01804] (1-101)
  IPR002692 Penicillin/GL-7-ACA/AHL/aculeacin-A acylase [PTHR34218] (2-111)
  IPR029055 Nucleophile aminohydrolases, N-terminal [G3DSA:3.60.20.10] (1-103)
  IPR029055 Nucleophile aminohydrolases, N-terminal [SSF56235] (2-111)